Protein AF-A0A8G2F8E8-F1 (afdb_monomer_lite)

Sequence (109 aa):
MHFKEQSFAAAMEICSESELAEVVHAWIPGDAGYVVHAWAEVEDAVYDLTESERPIAKADYYERMGVRPHLTRRYGRVEYFTLMAETGSFGPFDTKFFFANQTSFLPQA

Structure (mmCIF, N/CA/C/O backbone):
data_AF-A0A8G2F8E8-F1
#
_entry.id   AF-A0A8G2F8E8-F1
#
loop_
_atom_site.group_PDB
_atom_site.id
_atom_site.type_symbol
_atom_site.label_atom_id
_atom_site.label_alt_id
_atom_site.label_comp_id
_atom_site.label_asym_id
_atom_site.label_entity_id
_atom_site.label_seq_id
_atom_site.pdbx_PDB_ins_code
_atom_site.Cartn_x
_atom_site.Cartn_y
_atom_site.Cartn_z
_atom_site.occupancy
_atom_site.B_iso_or_equiv
_atom_site.auth_seq_id
_atom_site.auth_comp_id
_atom_site.auth_asym_id
_atom_site.auth_atom_id
_atom_site.pdbx_PDB_model_num
ATOM 1 N N . MET A 1 1 ? 5.804 2.392 -13.452 1.00 86.31 1 MET A N 1
ATOM 2 C CA . MET A 1 1 ? 4.806 3.076 -12.591 1.00 86.31 1 MET A CA 1
ATOM 3 C C . MET A 1 1 ? 5.382 4.386 -12.063 1.00 86.31 1 MET A C 1
ATOM 5 O O . MET A 1 1 ? 6.592 4.474 -11.865 1.00 86.31 1 MET A O 1
ATOM 9 N N . HIS A 1 2 ? 4.529 5.387 -11.826 1.00 91.88 2 HIS A N 1
ATOM 10 C CA . HIS A 1 2 ? 4.888 6.656 -11.181 1.00 91.88 2 HIS A CA 1
ATOM 11 C C . HIS A 1 2 ? 4.217 6.770 -9.811 1.00 91.88 2 HIS A C 1
ATOM 13 O O . HIS A 1 2 ? 3.201 6.121 -9.573 1.00 91.88 2 HIS A O 1
ATOM 19 N N . PHE A 1 3 ? 4.770 7.607 -8.932 1.00 94.88 3 PHE A N 1
ATOM 20 C CA . PHE A 1 3 ? 4.162 7.894 -7.635 1.00 94.88 3 PHE A CA 1
ATOM 21 C C . PHE A 1 3 ? 2.765 8.511 -7.809 1.00 94.88 3 PHE A C 1
ATOM 23 O O . PHE A 1 3 ? 2.596 9.480 -8.553 1.00 94.88 3 PHE A O 1
ATOM 30 N N . LYS A 1 4 ? 1.780 7.940 -7.110 1.00 95.81 4 LYS A N 1
ATOM 31 C CA . LYS A 1 4 ? 0.379 8.371 -7.096 1.00 95.81 4 LYS A CA 1
ATOM 32 C C . LYS A 1 4 ? -0.051 8.605 -5.651 1.00 95.81 4 LYS A C 1
ATOM 34 O O . LYS A 1 4 ? -0.477 7.671 -4.976 1.00 95.81 4 LYS A O 1
ATOM 39 N N . GLU A 1 5 ? 0.049 9.840 -5.170 1.00 95.69 5 GLU A N 1
ATOM 40 C CA . GLU A 1 5 ? -0.368 10.199 -3.804 1.00 95.69 5 GLU A CA 1
ATOM 41 C C . GLU A 1 5 ? -1.841 9.844 -3.534 1.00 95.69 5 GLU A C 1
ATOM 43 O O . GLU A 1 5 ? -2.193 9.376 -2.456 1.00 95.69 5 GLU A O 1
ATOM 48 N N . GLN A 1 6 ? -2.700 9.962 -4.548 1.00 97.12 6 GLN A N 1
ATOM 49 C CA . GLN A 1 6 ? -4.118 9.623 -4.448 1.00 97.12 6 GLN A CA 1
ATOM 50 C C . GLN A 1 6 ? -4.391 8.138 -4.149 1.00 97.12 6 GLN A C 1
ATOM 52 O O . GLN A 1 6 ? -5.499 7.803 -3.742 1.00 97.12 6 GLN A O 1
ATOM 57 N N . SER A 1 7 ? -3.406 7.249 -4.327 1.00 98.12 7 SER A N 1
ATOM 58 C CA . SER A 1 7 ? -3.557 5.817 -4.032 1.00 98.12 7 SER A CA 1
ATOM 59 C C . SER A 1 7 ? -3.868 5.539 -2.562 1.00 98.12 7 SER A C 1
ATOM 61 O O . SER A 1 7 ? -4.663 4.654 -2.260 1.00 98.12 7 SER A O 1
ATOM 63 N N . PHE A 1 8 ? -3.322 6.341 -1.644 1.00 98.00 8 PHE A N 1
ATOM 64 C CA . PHE A 1 8 ? -3.579 6.200 -0.210 1.00 98.00 8 PHE A CA 1
ATOM 65 C C . PHE A 1 8 ? -5.029 6.543 0.142 1.00 98.00 8 PHE A C 1
ATOM 67 O O . PHE A 1 8 ? -5.686 5.795 0.864 1.00 98.00 8 PHE A O 1
ATOM 74 N N . ALA A 1 9 ? -5.553 7.635 -0.419 1.00 97.31 9 ALA A N 1
ATOM 75 C CA . ALA A 1 9 ? -6.954 8.009 -0.242 1.00 97.31 9 ALA A CA 1
ATOM 76 C C . ALA A 1 9 ? -7.898 6.975 -0.884 1.00 97.31 9 ALA A C 1
ATOM 78 O O . ALA A 1 9 ? -8.865 6.557 -0.255 1.00 97.31 9 ALA A O 1
ATOM 79 N N . ALA A 1 10 ? -7.573 6.491 -2.086 1.00 97.56 10 ALA A N 1
ATOM 80 C CA . ALA A 1 10 ? -8.335 5.444 -2.766 1.00 97.56 10 ALA A CA 1
ATOM 81 C C . ALA A 1 10 ? -8.381 4.121 -1.975 1.00 97.56 10 ALA A C 1
ATOM 83 O O . ALA A 1 10 ? -9.421 3.469 -1.910 1.00 97.56 10 ALA A O 1
ATOM 84 N N . ALA A 1 11 ? -7.273 3.719 -1.345 1.00 97.81 11 ALA A N 1
ATOM 85 C CA . ALA A 1 11 ? -7.243 2.528 -0.500 1.00 97.81 11 ALA A CA 1
ATOM 86 C C . ALA A 1 11 ? -8.123 2.688 0.755 1.00 97.81 11 ALA A C 1
ATOM 88 O O . ALA A 1 11 ? -8.791 1.737 1.169 1.00 97.81 11 ALA A O 1
ATOM 89 N N . MET A 1 12 ? -8.167 3.895 1.331 1.00 97.19 12 MET A N 1
ATOM 90 C CA . MET A 1 12 ? -9.043 4.216 2.460 1.00 97.19 12 MET A CA 1
ATOM 91 C C . MET A 1 12 ? -10.525 4.067 2.099 1.00 97.19 12 MET A C 1
ATOM 93 O O . MET A 1 12 ? -11.270 3.520 2.911 1.00 97.19 12 MET A O 1
ATOM 97 N N . GLU A 1 13 ? -10.944 4.468 0.891 1.00 96.06 13 GLU A N 1
ATOM 98 C CA . GLU A 1 13 ? -12.342 4.322 0.448 1.00 96.06 13 GLU A CA 1
ATOM 99 C C . GLU A 1 13 ? -12.812 2.867 0.587 1.00 96.06 13 GLU A C 1
ATOM 101 O O . GLU A 1 13 ? -13.789 2.589 1.282 1.00 96.06 13 GLU A O 1
ATOM 106 N N . ILE A 1 14 ? -12.044 1.919 0.045 1.00 95.56 14 ILE A N 1
ATOM 107 C CA . ILE A 1 14 ? -12.361 0.485 0.127 1.00 95.56 14 ILE A CA 1
ATOM 108 C C . ILE A 1 14 ? -12.291 -0.032 1.569 1.00 95.56 14 ILE A C 1
ATOM 110 O O . ILE A 1 14 ? -13.143 -0.809 2.000 1.00 95.56 14 ILE A O 1
ATOM 114 N N . CYS A 1 15 ? -11.293 0.414 2.334 1.00 96.19 15 CYS A N 1
ATOM 115 C CA . CYS A 1 15 ? -11.131 0.049 3.741 1.00 96.19 15 CYS A CA 1
ATOM 116 C C . CYS A 1 15 ? -12.313 0.505 4.614 1.00 96.19 15 CYS A C 1
ATOM 118 O O . CYS A 1 15 ? -12.666 -0.139 5.606 1.00 96.19 15 CYS A O 1
ATOM 120 N N . SER A 1 16 ? -12.962 1.613 4.252 1.00 95.44 16 SER A N 1
ATOM 121 C CA . SER A 1 16 ? -14.110 2.130 4.997 1.00 95.44 16 SER A CA 1
ATOM 122 C C . SER A 1 16 ? -15.368 1.262 4.827 1.00 95.44 16 SER A C 1
ATOM 124 O O . SER A 1 16 ? -16.121 1.108 5.795 1.00 95.44 16 SER A O 1
ATOM 126 N N . GLU A 1 17 ? -15.513 0.625 3.659 1.00 94.06 17 GLU A N 1
ATOM 127 C CA . GLU A 1 17 ? -16.675 -0.162 3.215 1.00 94.06 17 GLU A CA 1
ATOM 128 C C . GLU A 1 17 ? -16.660 -1.637 3.663 1.00 94.06 17 GLU A C 1
ATOM 130 O O . GLU A 1 17 ? -17.693 -2.305 3.624 1.00 94.06 17 GLU A O 1
ATOM 135 N N . SER A 1 18 ? -15.516 -2.182 4.097 1.00 93.19 18 SER A N 1
ATOM 136 C CA . SER A 1 18 ? -15.404 -3.600 4.477 1.00 93.19 18 SER A CA 1
ATOM 137 C C . SER A 1 18 ? -14.555 -3.819 5.723 1.00 93.19 18 SER A C 1
ATOM 139 O O . SER A 1 18 ? -13.395 -3.425 5.785 1.00 93.19 18 SER A O 1
ATOM 141 N N . GLU A 1 19 ? -15.103 -4.539 6.704 1.00 93.50 19 GLU A N 1
ATOM 142 C CA . GLU A 1 19 ? -14.375 -4.934 7.920 1.00 93.50 19 GLU A CA 1
ATOM 143 C C . GLU A 1 19 ? -13.260 -5.950 7.663 1.00 93.50 19 GLU A C 1
ATOM 145 O O . GLU A 1 19 ? -12.334 -6.056 8.464 1.00 93.50 19 GLU A O 1
ATOM 150 N N . LEU A 1 20 ? -13.338 -6.670 6.542 1.00 95.19 20 LEU A N 1
ATOM 151 C CA . LEU A 1 20 ? -12.346 -7.658 6.121 1.00 95.19 20 LEU A CA 1
ATOM 152 C C . LEU A 1 20 ? -11.221 -7.043 5.281 1.00 95.19 20 LEU A C 1
ATOM 154 O O . LEU A 1 20 ? -10.334 -7.769 4.836 1.00 95.19 20 LEU A O 1
ATOM 158 N N . ALA A 1 21 ? -11.270 -5.733 5.028 1.00 96.81 21 ALA A N 1
ATOM 159 C CA . ALA A 1 21 ? -10.263 -5.065 4.227 1.00 96.81 21 ALA A CA 1
ATOM 160 C C . ALA A 1 21 ? -8.922 -4.949 4.964 1.00 96.81 21 ALA A C 1
ATOM 162 O O . ALA A 1 21 ? -8.848 -4.545 6.129 1.00 96.81 21 ALA A O 1
ATOM 163 N N . GLU A 1 22 ? -7.852 -5.229 4.227 1.00 98.12 22 GLU A N 1
ATOM 164 C CA . GLU A 1 22 ? -6.492 -4.836 4.572 1.00 98.12 22 GLU A CA 1
ATOM 165 C C . GLU A 1 22 ? -6.034 -3.733 3.620 1.00 98.12 22 GLU A C 1
ATOM 167 O O . GLU A 1 22 ? -6.102 -3.896 2.402 1.00 98.12 22 GLU A O 1
ATOM 172 N N . VAL A 1 23 ? -5.511 -2.632 4.154 1.00 98.50 23 VAL A N 1
ATOM 173 C CA . VAL A 1 23 ? -4.779 -1.658 3.339 1.00 98.50 23 VAL A CA 1
ATOM 174 C C . VAL A 1 23 ? -3.328 -2.092 3.256 1.00 98.50 23 VAL A C 1
ATOM 176 O O . VAL A 1 23 ? -2.689 -2.378 4.270 1.00 98.50 23 VAL A O 1
ATOM 179 N N . VAL A 1 24 ? -2.792 -2.127 2.044 1.00 98.62 24 VAL A N 1
ATOM 180 C CA . VAL A 1 24 ? -1.404 -2.481 1.779 1.00 98.62 24 VAL A CA 1
ATOM 181 C C . VAL A 1 24 ? -0.670 -1.247 1.2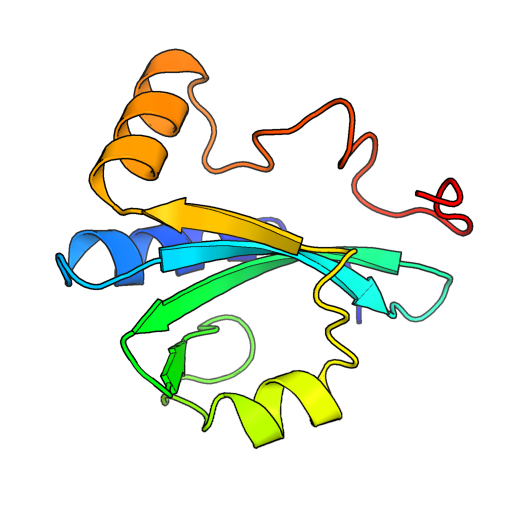90 1.00 98.62 24 VAL A C 1
ATOM 183 O O . VAL A 1 24 ? -1.077 -0.626 0.316 1.00 98.62 24 VAL A O 1
ATOM 186 N N . HIS A 1 25 ? 0.436 -0.912 1.948 1.00 98.62 25 HIS A N 1
ATOM 187 C CA . HIS A 1 25 ? 1.436 0.020 1.436 1.00 98.62 25 HIS A CA 1
ATOM 188 C C . HIS A 1 25 ? 2.624 -0.789 0.924 1.00 98.62 25 HIS A C 1
ATOM 190 O O . HIS A 1 25 ? 3.062 -1.733 1.587 1.00 98.62 25 HIS A O 1
ATOM 196 N N . ALA A 1 26 ? 3.185 -0.432 -0.227 1.00 98.06 26 ALA A N 1
ATOM 197 C CA . ALA A 1 26 ? 4.330 -1.153 -0.764 1.00 98.06 26 ALA A CA 1
ATOM 198 C C . ALA A 1 26 ? 5.270 -0.284 -1.585 1.00 98.06 26 ALA A C 1
ATOM 200 O O . ALA A 1 26 ? 4.878 0.725 -2.165 1.00 98.06 26 ALA A O 1
ATOM 201 N N . TRP A 1 27 ? 6.511 -0.755 -1.685 1.00 97.94 27 TRP A N 1
ATOM 202 C CA . TRP A 1 27 ? 7.419 -0.350 -2.747 1.00 97.94 27 TRP A CA 1
ATOM 203 C C . TRP A 1 27 ? 7.125 -1.165 -4.009 1.00 97.94 27 TRP A C 1
ATOM 205 O O . TRP A 1 27 ? 7.324 -2.381 -4.029 1.00 97.94 27 TRP A O 1
ATOM 215 N N . ILE A 1 28 ? 6.680 -0.489 -5.065 1.00 97.12 28 ILE A N 1
ATOM 216 C CA . ILE A 1 28 ? 6.341 -1.075 -6.366 1.00 97.12 28 ILE A CA 1
ATOM 217 C C . ILE A 1 28 ? 7.398 -0.682 -7.404 1.00 97.12 28 ILE A C 1
ATOM 219 O O . ILE A 1 28 ? 7.820 0.477 -7.414 1.00 97.12 28 ILE A O 1
ATOM 223 N N . PRO A 1 29 ? 7.840 -1.600 -8.286 1.00 96.62 29 PRO A N 1
ATOM 224 C CA . PRO A 1 29 ? 8.702 -1.258 -9.412 1.00 96.62 29 PRO A CA 1
ATOM 225 C C . PRO A 1 29 ? 8.159 -0.078 -10.237 1.00 96.62 29 PRO A C 1
ATOM 227 O O . PRO A 1 29 ? 7.074 -0.118 -10.821 1.00 96.62 29 PRO A O 1
ATOM 230 N N . GLY A 1 30 ? 8.939 0.998 -10.273 1.00 91.81 30 GLY A N 1
ATOM 231 C CA . GLY A 1 30 ? 8.693 2.191 -11.074 1.00 91.81 30 GLY A CA 1
ATOM 232 C C . GLY A 1 30 ? 9.594 2.245 -12.306 1.00 91.81 30 GLY A C 1
ATOM 233 O O . GLY A 1 30 ? 10.431 1.372 -12.525 1.00 91.81 30 GLY A O 1
ATOM 234 N N . ASP A 1 31 ? 9.453 3.305 -13.100 1.00 86.12 31 ASP A N 1
ATOM 235 C CA . ASP A 1 31 ? 10.252 3.478 -14.326 1.00 86.1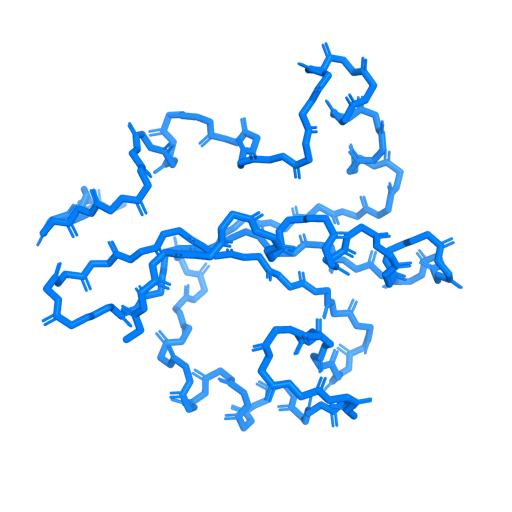2 31 ASP A CA 1
ATOM 236 C C . ASP A 1 31 ? 11.742 3.707 -14.014 1.00 86.12 31 ASP A C 1
ATOM 238 O O . ASP A 1 31 ? 12.623 3.295 -14.765 1.00 86.12 31 ASP A O 1
ATOM 242 N N . ALA A 1 32 ? 12.026 4.331 -12.866 1.00 86.31 32 ALA A N 1
ATOM 243 C CA . ALA A 1 32 ? 13.365 4.517 -12.321 1.00 86.31 32 ALA A CA 1
ATOM 244 C C . ALA A 1 32 ? 13.380 4.114 -10.837 1.00 86.31 32 ALA A C 1
ATOM 246 O O . ALA A 1 32 ? 13.260 4.962 -9.948 1.00 86.31 32 ALA A O 1
ATOM 247 N N . GLY A 1 33 ? 13.501 2.807 -10.581 1.00 94.25 33 GLY A N 1
ATOM 248 C CA . GLY A 1 33 ? 13.602 2.235 -9.236 1.00 94.25 33 GLY A CA 1
ATOM 249 C C . GLY A 1 33 ? 12.263 1.759 -8.680 1.00 94.25 33 GLY A C 1
ATOM 250 O O . GLY A 1 33 ? 11.595 0.935 -9.299 1.00 94.25 33 GLY A O 1
ATOM 251 N N . TYR A 1 34 ? 11.889 2.255 -7.504 1.00 97.06 34 TYR A N 1
ATOM 252 C CA . TYR A 1 34 ? 10.665 1.896 -6.794 1.00 97.06 34 TYR A CA 1
ATOM 253 C C . TYR A 1 34 ? 9.892 3.146 -6.400 1.00 97.06 34 TYR A C 1
ATOM 255 O O . TYR A 1 34 ? 10.490 4.150 -6.016 1.00 97.06 34 TYR A O 1
ATOM 263 N N . VAL A 1 35 ? 8.569 3.062 -6.464 1.00 97.44 35 VAL A N 1
ATOM 264 C CA . VAL A 1 35 ? 7.635 4.090 -6.000 1.00 97.44 35 VAL A CA 1
ATOM 265 C C . VAL A 1 35 ? 6.793 3.527 -4.868 1.00 97.44 35 VAL A C 1
ATOM 267 O O . VAL A 1 35 ? 6.468 2.338 -4.875 1.00 97.44 35 VAL A O 1
ATOM 270 N N . VAL A 1 36 ? 6.467 4.355 -3.880 1.00 97.38 36 VAL A N 1
ATOM 271 C CA . VAL A 1 36 ? 5.515 3.948 -2.848 1.00 97.38 36 VAL A CA 1
ATOM 272 C C . VAL A 1 36 ? 4.100 4.007 -3.420 1.00 97.38 36 VAL A C 1
ATOM 274 O O . VAL A 1 36 ? 3.762 4.931 -4.163 1.00 97.38 36 VAL A O 1
ATOM 277 N N . HIS A 1 37 ? 3.290 3.008 -3.099 1.00 98.31 37 HIS A N 1
ATOM 278 C CA . HIS A 1 37 ? 1.919 2.889 -3.582 1.00 98.31 37 HIS A CA 1
ATOM 279 C C . HIS A 1 37 ? 1.039 2.190 -2.549 1.00 98.31 37 HIS A C 1
ATOM 281 O O . HIS A 1 37 ? 1.552 1.434 -1.715 1.00 98.31 37 HIS A O 1
ATOM 287 N N . ALA A 1 38 ? -0.268 2.428 -2.620 1.00 98.62 38 ALA A N 1
ATOM 288 C CA . ALA A 1 38 ? -1.247 1.820 -1.733 1.00 98.62 38 ALA A CA 1
ATOM 289 C C . ALA A 1 38 ? -2.443 1.227 -2.486 1.00 98.62 38 ALA A C 1
ATOM 291 O O . ALA A 1 38 ? -2.856 1.736 -3.524 1.00 98.62 38 ALA A O 1
ATOM 292 N N . TRP A 1 39 ? -3.004 0.151 -1.943 1.00 98.69 39 TRP A N 1
ATOM 293 C CA . TRP A 1 39 ? -4.252 -0.460 -2.404 1.00 98.69 39 TRP A CA 1
ATOM 294 C C . TRP A 1 39 ? -4.950 -1.159 -1.236 1.00 98.69 39 TRP A C 1
ATOM 296 O O . TRP A 1 39 ? -4.366 -1.310 -0.161 1.00 98.69 39 TRP A O 1
ATOM 306 N N . ALA A 1 40 ? -6.188 -1.600 -1.443 1.00 98.44 40 ALA A N 1
ATOM 307 C CA . ALA A 1 40 ? -6.902 -2.425 -0.476 1.00 98.44 40 ALA A CA 1
ATOM 308 C C . ALA A 1 40 ? -7.060 -3.861 -0.982 1.00 98.44 40 ALA A C 1
ATOM 310 O O . ALA A 1 40 ? -7.173 -4.110 -2.183 1.00 98.44 40 ALA A O 1
ATOM 311 N N . GLU A 1 41 ? -7.090 -4.815 -0.062 1.00 98.19 41 GLU A N 1
ATOM 312 C CA . GLU A 1 41 ? -7.362 -6.221 -0.338 1.00 98.19 41 GLU A CA 1
ATOM 313 C C . GLU A 1 41 ? -8.530 -6.705 0.505 1.00 98.19 41 GLU A C 1
ATOM 315 O O . GLU A 1 41 ? -8.605 -6.405 1.694 1.00 98.19 41 GLU A O 1
ATOM 320 N N . VAL A 1 42 ? -9.421 -7.476 -0.109 1.00 96.75 42 VAL A N 1
ATOM 321 C CA . VAL A 1 42 ? -10.485 -8.208 0.582 1.00 96.75 42 VAL A CA 1
ATOM 322 C C . VAL A 1 42 ? -10.434 -9.633 0.054 1.00 96.75 42 VAL A C 1
ATOM 324 O O . VAL A 1 42 ? -10.614 -9.850 -1.145 1.00 96.75 42 VAL A O 1
ATOM 327 N N . GLU A 1 43 ? -10.159 -10.593 0.938 1.00 92.81 43 GLU A N 1
ATOM 328 C CA . GLU A 1 43 ? -9.938 -11.997 0.565 1.00 92.81 43 GLU A CA 1
ATOM 329 C C . GLU A 1 43 ? -8.852 -12.128 -0.533 1.00 92.81 43 GLU A C 1
ATOM 331 O O . GLU A 1 43 ? -7.730 -11.648 -0.353 1.00 92.81 43 GLU A O 1
ATOM 336 N N . ASP A 1 44 ? -9.171 -12.751 -1.672 1.00 95.06 44 ASP A N 1
ATOM 337 C CA . ASP A 1 44 ? -8.262 -12.945 -2.813 1.00 95.06 44 ASP A CA 1
ATOM 338 C C . ASP A 1 44 ? -8.412 -11.872 -3.911 1.00 95.06 44 ASP A C 1
ATOM 340 O O . ASP A 1 44 ? -7.943 -12.051 -5.041 1.00 95.06 44 ASP A O 1
ATOM 344 N N . ALA A 1 45 ? -9.041 -10.736 -3.595 1.00 97.44 45 ALA A N 1
ATOM 345 C CA . ALA A 1 45 ? -9.237 -9.621 -4.516 1.00 97.44 45 ALA A CA 1
ATOM 346 C C . ALA A 1 45 ? -8.455 -8.369 -4.090 1.00 97.44 45 ALA A C 1
ATOM 348 O O . ALA A 1 45 ? -8.487 -7.951 -2.933 1.00 97.44 45 ALA A O 1
ATOM 349 N N . VAL A 1 46 ? -7.796 -7.737 -5.062 1.00 98.44 46 VAL A N 1
ATOM 350 C CA . VAL A 1 46 ? -7.145 -6.429 -4.939 1.00 98.44 46 VAL A CA 1
ATOM 351 C C . VAL A 1 46 ? -8.049 -5.348 -5.526 1.00 98.44 46 VAL A C 1
ATOM 353 O O . VAL A 1 46 ? -8.516 -5.461 -6.661 1.00 98.44 46 VAL A O 1
ATOM 356 N N . TYR A 1 47 ? -8.231 -4.272 -4.766 1.00 98.19 47 TYR A N 1
ATOM 357 C CA . TYR A 1 47 ? -8.913 -3.048 -5.160 1.00 98.19 47 TYR A CA 1
ATOM 358 C C . TYR A 1 47 ? -7.897 -1.904 -5.202 1.00 98.19 47 TYR A C 1
ATOM 360 O O . TYR A 1 47 ? -7.534 -1.326 -4.177 1.00 98.19 47 TYR A O 1
ATOM 368 N N . ASP A 1 48 ? -7.441 -1.580 -6.409 1.00 98.00 48 ASP A N 1
ATOM 369 C CA . ASP A 1 48 ? -6.634 -0.394 -6.688 1.00 98.00 48 ASP A CA 1
ATOM 370 C C . ASP A 1 48 ? -7.409 0.514 -7.643 1.00 98.00 48 ASP A C 1
A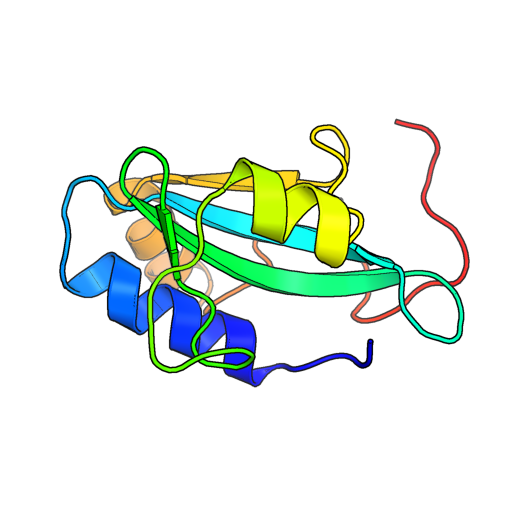TOM 372 O O . ASP A 1 48 ? -7.340 0.367 -8.867 1.00 98.00 48 ASP A O 1
ATOM 376 N N . LEU A 1 49 ? -8.149 1.465 -7.069 1.00 96.50 49 LEU A N 1
ATOM 377 C CA . LEU A 1 49 ? -8.995 2.393 -7.825 1.00 96.50 49 LEU A CA 1
ATOM 378 C C . LEU A 1 49 ? -8.190 3.372 -8.693 1.00 96.50 49 LEU A C 1
ATOM 380 O O . LEU A 1 49 ? -8.763 4.086 -9.511 1.00 96.50 49 LEU A O 1
ATOM 384 N N . THR A 1 50 ? -6.862 3.406 -8.553 1.00 96.12 50 THR A N 1
ATOM 385 C CA . THR A 1 50 ? -5.988 4.200 -9.425 1.00 96.12 50 THR A CA 1
ATOM 386 C C . THR A 1 50 ? -5.526 3.442 -10.671 1.00 96.12 50 THR A C 1
ATOM 388 O O . THR A 1 50 ? -4.903 4.046 -11.553 1.00 96.12 50 THR A O 1
ATOM 391 N N . GLU A 1 51 ? -5.821 2.140 -10.739 1.00 94.62 51 GLU A N 1
ATOM 392 C CA . GLU A 1 51 ? -5.494 1.233 -11.845 1.00 94.62 51 GLU A CA 1
ATOM 393 C C . GLU A 1 51 ? -6.746 0.606 -12.482 1.00 94.62 51 GLU A C 1
ATOM 395 O O . GLU A 1 51 ? -6.738 0.296 -13.673 1.00 94.62 51 GLU A O 1
ATOM 400 N N . SER A 1 52 ? -7.820 0.382 -11.716 1.00 94.81 52 SER A N 1
ATOM 401 C CA . SER A 1 52 ? -9.036 -0.289 -12.190 1.00 94.81 52 SER A CA 1
ATOM 402 C C . SER A 1 52 ? -10.261 0.056 -11.342 1.00 94.81 52 SER A C 1
ATOM 404 O O . SER A 1 52 ? -10.206 0.038 -10.118 1.00 94.81 52 SER A O 1
ATOM 406 N N . GLU A 1 53 ? -11.411 0.255 -11.992 1.00 92.19 53 GLU A N 1
ATOM 407 C CA . GLU A 1 53 ? -12.718 0.395 -11.321 1.00 92.19 53 GLU A CA 1
ATOM 408 C C . GLU A 1 53 ? -13.294 -0.948 -10.828 1.00 92.19 53 GLU A C 1
ATOM 410 O O . GLU A 1 53 ? -14.334 -0.990 -10.175 1.00 92.19 53 GLU A O 1
ATOM 415 N N . ARG A 1 54 ? -12.659 -2.072 -11.182 1.00 94.50 54 ARG A N 1
ATOM 416 C CA . ARG A 1 54 ? -13.087 -3.430 -10.810 1.00 94.50 54 ARG A CA 1
ATOM 417 C C . ARG A 1 54 ? -12.007 -4.148 -10.002 1.00 94.50 54 ARG A C 1
ATOM 419 O O . ARG A 1 54 ? -10.826 -3.930 -10.292 1.00 94.50 54 ARG A O 1
ATOM 426 N N . PRO A 1 55 ? -12.389 -5.047 -9.074 1.00 96.75 55 PRO A N 1
ATOM 427 C CA . PRO A 1 55 ? -11.429 -5.883 -8.368 1.00 96.75 55 PRO A CA 1
ATOM 428 C C . PRO A 1 55 ? -10.629 -6.753 -9.337 1.00 96.75 55 PRO A C 1
ATOM 430 O O . PRO A 1 55 ? -11.147 -7.222 -10.354 1.00 96.75 55 PRO A O 1
ATOM 433 N N . ILE A 1 56 ? -9.368 -6.985 -8.990 1.00 98.31 56 ILE A N 1
ATOM 434 C CA . ILE A 1 56 ? -8.430 -7.823 -9.737 1.00 98.31 56 ILE A CA 1
ATOM 435 C C . ILE A 1 56 ? -8.055 -9.003 -8.846 1.00 98.31 56 ILE A C 1
ATOM 437 O O . ILE A 1 56 ? -7.849 -8.825 -7.647 1.00 98.31 56 ILE A O 1
ATOM 441 N N . ALA A 1 57 ? -7.949 -10.207 -9.411 1.00 98.25 57 ALA A N 1
ATOM 442 C CA . ALA A 1 57 ? -7.449 -11.350 -8.657 1.00 98.25 57 ALA A CA 1
ATOM 443 C C . ALA A 1 57 ? -6.051 -11.038 -8.103 1.00 98.25 57 ALA A C 1
ATOM 445 O O . ALA A 1 57 ? -5.182 -10.527 -8.814 1.00 98.25 57 ALA A O 1
ATOM 446 N N . LYS A 1 58 ? -5.827 -11.338 -6.823 1.00 97.75 58 LYS A N 1
ATOM 447 C CA . LYS A 1 58 ? -4.600 -10.965 -6.115 1.00 97.75 58 LYS A CA 1
ATOM 448 C C . LYS A 1 58 ? -3.342 -11.491 -6.798 1.00 97.75 58 LYS A C 1
ATOM 450 O O . LYS A 1 58 ? -2.385 -10.738 -6.947 1.00 97.75 58 LYS A O 1
ATOM 455 N N . ALA A 1 59 ? -3.356 -12.745 -7.250 1.00 97.62 59 ALA A N 1
ATOM 456 C CA . ALA A 1 59 ? -2.233 -13.342 -7.970 1.00 97.62 59 ALA A CA 1
ATOM 457 C C . ALA A 1 59 ? -1.875 -12.539 -9.234 1.00 97.62 59 ALA A C 1
ATOM 459 O O . ALA A 1 59 ? -0.725 -12.130 -9.391 1.00 97.62 59 ALA A O 1
ATOM 460 N N . ASP A 1 60 ? -2.875 -12.229 -10.062 1.00 98.25 60 ASP A N 1
ATOM 461 C CA . ASP A 1 60 ? -2.701 -11.483 -11.311 1.00 98.25 60 ASP A CA 1
ATOM 462 C C . ASP A 1 60 ? -2.197 -10.059 -11.051 1.00 98.25 60 ASP A C 1
ATOM 464 O O . ASP A 1 60 ? -1.295 -9.571 -11.733 1.00 98.25 60 ASP A O 1
ATOM 468 N N . TYR A 1 61 ? -2.753 -9.378 -10.042 1.00 98.38 61 TYR A N 1
ATOM 469 C CA . TYR A 1 61 ? -2.301 -8.040 -9.664 1.00 98.38 61 TYR A CA 1
ATOM 470 C C . TYR A 1 61 ? -0.850 -8.061 -9.177 1.00 98.38 61 TYR A C 1
ATOM 472 O O . TYR A 1 61 ? -0.050 -7.221 -9.584 1.00 98.38 61 TYR A O 1
ATOM 480 N N . TYR A 1 62 ? -0.492 -9.030 -8.331 1.00 98.06 62 TYR A N 1
ATOM 481 C CA . TYR A 1 62 ? 0.850 -9.137 -7.761 1.00 98.06 62 TYR A CA 1
ATOM 482 C C . TYR A 1 62 ? 1.894 -9.411 -8.839 1.00 98.06 62 TYR A C 1
ATOM 484 O O . TYR A 1 62 ? 2.953 -8.782 -8.828 1.00 98.06 62 TYR A O 1
ATOM 492 N N . GLU A 1 63 ? 1.587 -10.302 -9.783 1.00 97.88 63 GLU A N 1
ATOM 493 C CA . GLU A 1 63 ? 2.439 -10.567 -10.939 1.00 97.88 63 GLU A CA 1
ATOM 494 C C . GLU A 1 63 ? 2.585 -9.314 -11.809 1.00 97.88 63 GLU A C 1
ATOM 496 O O . GLU A 1 63 ? 3.703 -8.862 -12.064 1.00 97.88 63 GLU A O 1
ATOM 501 N N . ARG A 1 64 ? 1.462 -8.697 -12.199 1.00 97.12 64 ARG A N 1
ATOM 502 C CA . ARG A 1 64 ? 1.443 -7.527 -13.087 1.00 97.12 64 ARG A CA 1
ATOM 503 C C . ARG A 1 64 ? 2.179 -6.324 -12.501 1.00 97.12 64 ARG A C 1
ATOM 505 O O . ARG A 1 64 ? 2.889 -5.631 -13.223 1.00 97.12 64 ARG A O 1
ATOM 512 N N . MET A 1 65 ? 1.993 -6.067 -11.209 1.00 97.19 65 MET A N 1
ATOM 513 C CA . MET A 1 65 ? 2.584 -4.921 -10.515 1.00 97.19 65 MET A CA 1
ATOM 514 C C . MET A 1 65 ? 3.973 -5.233 -9.948 1.00 97.19 65 MET A C 1
ATOM 516 O O . MET A 1 65 ? 4.628 -4.344 -9.415 1.00 97.19 65 MET A O 1
ATOM 520 N N . GLY A 1 66 ? 4.447 -6.480 -10.037 1.00 96.75 66 GLY A N 1
ATOM 521 C CA . GLY A 1 66 ? 5.730 -6.885 -9.466 1.00 96.75 66 GLY A CA 1
ATOM 522 C C . GLY A 1 66 ? 5.784 -6.736 -7.943 1.00 96.75 66 GLY A C 1
ATOM 523 O O . GLY A 1 66 ? 6.836 -6.384 -7.397 1.00 96.75 66 GLY A O 1
ATOM 524 N N . VAL A 1 67 ? 4.660 -6.978 -7.258 1.00 97.19 67 VAL A N 1
ATOM 525 C CA . VAL A 1 67 ? 4.562 -6.899 -5.794 1.00 97.19 67 VAL A CA 1
ATOM 526 C C . VAL A 1 67 ? 5.468 -7.955 -5.174 1.00 97.19 67 VAL A C 1
ATOM 528 O O . VAL A 1 67 ? 5.431 -9.132 -5.532 1.00 97.19 67 VAL A O 1
ATOM 531 N N . ARG A 1 68 ? 6.270 -7.547 -4.190 1.00 95.69 68 ARG A N 1
ATOM 532 C CA . ARG A 1 68 ? 7.127 -8.461 -3.429 1.00 95.69 68 ARG A CA 1
ATOM 533 C C . ARG A 1 68 ? 6.695 -8.446 -1.968 1.00 95.69 68 ARG A C 1
ATOM 535 O O . ARG A 1 68 ? 6.758 -7.377 -1.372 1.00 95.69 68 ARG A O 1
ATOM 542 N N . PRO A 1 69 ? 6.325 -9.585 -1.351 1.00 94.75 69 PRO A N 1
ATOM 543 C CA . PRO A 1 69 ? 5.782 -9.598 0.012 1.00 94.75 69 PRO A CA 1
ATOM 544 C C . PRO A 1 69 ? 6.665 -8.903 1.061 1.00 94.75 69 PRO A C 1
ATOM 546 O O . PRO A 1 69 ? 6.162 -8.138 1.879 1.00 94.75 69 PRO A O 1
ATOM 549 N N . HIS A 1 70 ? 7.989 -9.082 0.992 1.00 95.75 70 HIS A N 1
ATOM 550 C CA . HIS A 1 70 ? 8.945 -8.424 1.897 1.00 95.75 70 HIS A CA 1
ATOM 551 C C . HIS A 1 70 ? 9.037 -6.897 1.705 1.00 95.75 70 HIS A C 1
ATOM 553 O O . HIS A 1 70 ? 9.594 -6.204 2.553 1.00 95.75 70 HIS A O 1
ATOM 559 N N . LEU A 1 71 ? 8.482 -6.369 0.607 1.00 97.00 71 LEU A N 1
ATOM 560 C CA . LEU A 1 71 ? 8.396 -4.943 0.295 1.00 97.00 71 LEU A CA 1
ATOM 561 C C . LEU A 1 71 ? 7.047 -4.306 0.658 1.00 97.00 71 LEU A C 1
ATOM 563 O O . LEU A 1 71 ? 6.777 -3.175 0.254 1.00 97.00 71 LEU A O 1
ATOM 567 N N . THR A 1 72 ? 6.209 -5.023 1.411 1.00 97.94 72 THR A N 1
ATOM 568 C CA . THR A 1 72 ? 4.867 -4.574 1.798 1.00 97.94 72 THR A CA 1
ATOM 569 C C . THR A 1 72 ? 4.748 -4.323 3.301 1.00 97.94 72 THR A C 1
ATOM 571 O O . THR A 1 72 ? 5.468 -4.901 4.122 1.00 97.94 72 THR A O 1
ATOM 574 N N . ARG A 1 73 ? 3.805 -3.456 3.662 1.00 98.31 73 ARG A N 1
ATOM 575 C CA . ARG A 1 73 ? 3.219 -3.324 4.996 1.00 98.31 73 ARG A CA 1
ATOM 576 C C . ARG A 1 73 ? 1.711 -3.406 4.849 1.00 98.31 73 ARG A C 1
ATOM 578 O O . ARG A 1 73 ? 1.168 -2.874 3.886 1.00 98.31 73 ARG A O 1
ATOM 585 N N . ARG A 1 74 ? 1.064 -4.105 5.773 1.00 98.12 74 ARG A N 1
ATOM 586 C CA . ARG A 1 74 ? -0.365 -4.414 5.723 1.00 98.12 74 ARG A CA 1
ATOM 587 C C . ARG A 1 74 ? -0.985 -3.924 7.015 1.00 98.12 74 ARG A C 1
ATOM 589 O O . ARG A 1 74 ? -0.376 -4.101 8.066 1.00 98.12 74 ARG A O 1
ATOM 596 N N . TYR A 1 75 ? -2.158 -3.328 6.906 1.00 98.25 75 TYR A N 1
ATOM 597 C CA . TYR A 1 75 ? -2.878 -2.750 8.026 1.00 98.25 75 TYR A CA 1
ATOM 598 C C . TYR A 1 75 ? -4.318 -3.228 7.947 1.00 98.25 75 TYR A C 1
ATOM 600 O O . TYR A 1 75 ? -5.001 -2.985 6.949 1.00 98.25 75 TYR A O 1
ATOM 608 N N . GLY A 1 76 ? -4.784 -3.905 8.992 1.00 97.69 76 GLY A N 1
ATOM 609 C CA . GLY A 1 76 ? -6.209 -4.204 9.111 1.00 97.69 76 GLY A CA 1
ATOM 610 C C . GLY A 1 76 ? -7.006 -2.913 9.301 1.00 97.69 76 GLY A C 1
ATOM 611 O O . GLY A 1 76 ? -6.467 -1.910 9.769 1.00 97.69 76 GLY A O 1
ATOM 612 N N . ARG A 1 77 ? -8.306 -2.933 8.994 1.00 96.25 77 ARG A N 1
ATOM 613 C CA . ARG A 1 77 ? -9.176 -1.745 9.068 1.00 96.25 77 ARG A CA 1
ATOM 614 C C . ARG A 1 77 ? -9.023 -0.915 10.346 1.00 96.25 77 ARG A C 1
ATOM 616 O O . ARG A 1 77 ? -8.833 0.296 10.274 1.00 96.25 77 ARG A O 1
ATOM 623 N N . VAL A 1 78 ? -9.109 -1.553 11.516 1.00 97.00 78 VAL A N 1
ATOM 624 C CA . VAL A 1 78 ? -9.030 -0.846 12.809 1.00 97.00 78 VAL A CA 1
ATOM 625 C C . VAL A 1 78 ? -7.668 -0.174 12.979 1.00 97.00 78 VAL A C 1
ATOM 627 O O . VAL A 1 78 ? -7.614 1.011 13.284 1.00 97.00 78 VAL A O 1
ATOM 630 N N . GLU A 1 79 ? -6.581 -0.903 12.721 1.00 97.88 79 GLU A N 1
ATOM 631 C CA . GLU A 1 79 ? -5.215 -0.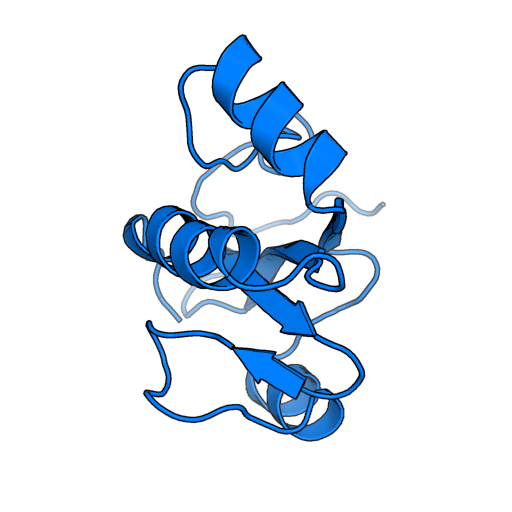373 12.791 1.00 97.88 79 GLU A CA 1
ATOM 632 C C . GLU A 1 79 ? -5.014 0.794 11.819 1.00 97.88 79 GLU A C 1
ATOM 634 O O . GLU A 1 79 ? -4.482 1.833 12.206 1.00 97.88 79 GLU A O 1
ATOM 639 N N . TYR A 1 80 ? -5.489 0.653 10.579 1.00 98.19 80 TYR A N 1
ATOM 640 C CA . TYR A 1 80 ? -5.386 1.686 9.553 1.00 98.19 80 TYR A CA 1
ATOM 641 C C . TYR A 1 80 ? -6.049 2.995 10.002 1.00 98.19 80 TYR A C 1
ATOM 643 O O . TYR A 1 80 ? -5.422 4.054 9.961 1.00 98.19 80 TYR A O 1
ATOM 651 N N . PHE A 1 81 ? -7.294 2.935 10.490 1.00 97.94 81 PHE A N 1
ATOM 652 C CA . PHE A 1 81 ? -8.005 4.127 10.958 1.00 97.94 81 PHE A CA 1
ATOM 653 C C . PHE A 1 81 ? -7.418 4.710 12.248 1.00 97.94 81 PHE A C 1
ATOM 655 O O . PHE A 1 81 ? -7.429 5.931 12.412 1.00 97.94 81 PHE A O 1
ATOM 662 N N . THR A 1 82 ? -6.862 3.881 13.138 1.00 98.25 82 THR A N 1
ATOM 663 C CA . THR A 1 82 ? -6.104 4.363 14.301 1.00 98.25 82 THR A CA 1
ATOM 664 C C . THR A 1 82 ? -4.868 5.149 13.862 1.00 98.25 82 THR A C 1
ATOM 666 O O . THR A 1 82 ? -4.716 6.300 14.264 1.00 98.25 82 THR A O 1
ATOM 669 N N . LEU A 1 83 ? -4.039 4.590 12.974 1.00 98.19 83 LEU A N 1
ATOM 670 C CA . LEU A 1 83 ? -2.846 5.267 12.453 1.00 98.19 83 LEU A CA 1
ATOM 671 C C . LEU A 1 83 ? -3.203 6.553 11.701 1.00 98.19 83 LEU A C 1
ATOM 673 O O . LEU A 1 83 ? -2.525 7.568 11.853 1.00 98.19 83 LEU A O 1
ATOM 677 N N . MET A 1 84 ? -4.288 6.546 10.928 1.00 97.69 84 MET A N 1
ATOM 678 C CA . MET A 1 84 ? -4.777 7.737 10.234 1.00 97.69 84 MET A CA 1
ATOM 679 C C . MET A 1 84 ? -5.181 8.843 11.220 1.00 97.69 84 MET A C 1
ATOM 681 O O . MET A 1 84 ? -4.811 10.001 11.029 1.00 97.69 84 MET A O 1
ATOM 685 N N . ALA A 1 85 ? -5.894 8.498 12.297 1.00 97.75 85 ALA A N 1
ATOM 686 C CA . ALA A 1 85 ? -6.290 9.454 13.330 1.00 97.75 85 ALA A CA 1
ATOM 687 C C . ALA A 1 85 ? -5.088 10.006 14.116 1.00 97.75 85 ALA A C 1
ATOM 689 O O . ALA A 1 85 ? -5.060 11.191 14.442 1.00 97.75 85 ALA A O 1
ATOM 690 N N . GLU A 1 86 ? -4.090 9.167 14.402 1.00 97.94 86 GLU A N 1
ATOM 691 C CA . GLU A 1 86 ? -2.880 9.556 15.137 1.00 97.94 86 GLU A CA 1
ATOM 692 C C . GLU A 1 86 ? -1.920 10.410 14.300 1.00 97.94 86 GLU A C 1
ATOM 694 O O . GLU A 1 86 ? -1.291 11.331 14.822 1.00 97.94 86 GLU A O 1
ATOM 699 N N . THR A 1 87 ? -1.794 10.114 13.004 1.00 96.31 87 THR A N 1
ATOM 700 C CA . THR A 1 87 ? -0.823 10.774 12.115 1.00 96.31 87 THR A CA 1
ATOM 701 C C . THR A 1 87 ? -1.407 11.940 11.322 1.00 96.31 87 THR A C 1
ATOM 703 O O . THR A 1 87 ? -0.650 12.786 10.848 1.00 96.31 87 THR A O 1
ATOM 706 N N . GLY A 1 88 ? -2.731 11.995 11.147 1.00 96.56 88 GLY A N 1
ATOM 707 C CA . GLY A 1 88 ? -3.388 12.961 10.264 1.00 96.56 88 GLY A CA 1
ATOM 708 C C . GLY A 1 88 ? -3.070 12.757 8.775 1.00 96.56 88 GLY A C 1
ATOM 709 O O . GLY A 1 88 ? -3.224 13.692 7.993 1.00 96.56 88 GLY A O 1
ATOM 710 N N . SER A 1 89 ? -2.604 11.566 8.383 1.00 95.38 89 SER A N 1
ATOM 711 C CA . SER A 1 89 ? -2.248 11.191 7.007 1.00 95.38 89 SER A CA 1
ATOM 712 C C . SER A 1 89 ? -2.929 9.878 6.609 1.00 95.38 89 SER A C 1
ATOM 714 O O . SER A 1 89 ? -3.226 9.056 7.468 1.00 95.38 89 SER A O 1
ATOM 716 N N . PHE A 1 90 ? -3.141 9.646 5.311 1.00 96.94 90 PHE A N 1
ATOM 717 C CA . PHE A 1 90 ? -3.596 8.351 4.773 1.00 96.94 90 PHE A CA 1
ATOM 718 C C . PHE A 1 90 ? -2.446 7.343 4.579 1.00 96.94 90 PHE A C 1
ATOM 720 O O . PHE A 1 90 ? -2.679 6.188 4.223 1.00 96.94 90 PHE A O 1
ATOM 727 N N . GLY A 1 91 ? -1.202 7.775 4.798 1.00 95.75 91 GLY A N 1
ATOM 728 C CA . GLY A 1 91 ? 0.002 6.968 4.652 1.00 95.75 91 GLY A CA 1
ATOM 729 C C . GLY A 1 91 ? 1.087 7.651 3.808 1.00 95.75 91 GLY A C 1
ATOM 730 O O . GLY A 1 91 ? 0.916 8.792 3.378 1.00 95.75 91 GLY A O 1
ATOM 731 N N . PRO A 1 92 ? 2.221 6.965 3.587 1.00 97.06 92 PRO A N 1
ATOM 732 C CA . PRO A 1 92 ? 2.578 5.684 4.198 1.00 97.06 92 PRO A CA 1
ATOM 733 C C . PRO A 1 92 ? 2.915 5.828 5.697 1.00 97.06 92 PRO A C 1
ATOM 735 O O . PRO A 1 92 ? 3.557 6.792 6.103 1.00 97.06 92 PRO A O 1
ATOM 738 N N . PHE A 1 93 ? 2.503 4.867 6.535 1.00 97.25 93 PHE A N 1
ATOM 739 C CA . PHE A 1 93 ? 2.664 4.973 7.998 1.00 97.25 93 PHE A CA 1
ATOM 740 C C . PHE A 1 93 ? 4.042 4.557 8.528 1.00 97.25 93 PHE A C 1
ATOM 742 O O . PHE A 1 93 ? 4.578 5.199 9.430 1.00 97.25 93 PHE A O 1
ATOM 749 N N . ASP A 1 94 ? 4.644 3.497 7.977 1.00 96.38 94 ASP A N 1
ATOM 750 C CA . ASP A 1 94 ? 6.002 3.075 8.350 1.00 96.38 94 ASP A CA 1
ATOM 751 C C . ASP A 1 94 ? 7.034 3.977 7.654 1.00 96.38 94 ASP A C 1
ATOM 753 O O . ASP A 1 94 ? 7.628 3.608 6.645 1.00 96.38 94 ASP A O 1
ATOM 757 N N . THR A 1 95 ? 7.225 5.193 8.165 1.00 94.44 95 THR A N 1
ATOM 758 C CA . THR A 1 95 ? 8.087 6.224 7.550 1.00 94.44 95 THR A CA 1
ATOM 759 C C . THR A 1 95 ? 9.571 5.861 7.528 1.00 94.44 95 THR A C 1
ATOM 761 O O . THR A 1 95 ? 10.332 6.418 6.741 1.00 94.44 95 THR A O 1
ATOM 764 N N . LYS A 1 96 ? 10.008 4.909 8.362 1.00 95.00 96 LYS A N 1
ATOM 765 C CA . LYS A 1 96 ? 11.376 4.373 8.295 1.00 95.00 96 LYS A CA 1
ATOM 766 C C . LYS A 1 96 ? 11.536 3.448 7.095 1.00 95.00 96 LYS A C 1
ATOM 768 O O . LYS A 1 96 ? 12.564 3.488 6.426 1.00 95.00 96 LYS A O 1
ATOM 773 N N . PHE A 1 97 ? 10.529 2.621 6.828 1.00 95.69 97 PHE A N 1
ATOM 774 C CA . PHE A 1 97 ? 10.521 1.721 5.682 1.00 95.69 97 PHE A CA 1
ATOM 775 C C . PHE A 1 97 ? 10.209 2.447 4.364 1.00 95.69 97 PHE A C 1
ATOM 777 O O . PHE A 1 97 ? 10.869 2.224 3.348 1.00 95.69 97 PHE A O 1
ATOM 784 N N . PHE A 1 98 ? 9.240 3.360 4.394 1.00 96.25 98 PHE A N 1
ATOM 785 C CA . PHE A 1 98 ? 8.846 4.246 3.301 1.00 96.25 98 PHE A CA 1
ATOM 786 C C . PHE A 1 98 ? 9.485 5.627 3.484 1.00 96.25 98 PHE A C 1
ATOM 788 O O . PHE A 1 98 ? 8.812 6.632 3.688 1.00 96.25 98 PHE A O 1
ATOM 795 N N . PHE A 1 99 ? 10.817 5.661 3.439 1.00 95.19 99 PHE A N 1
ATOM 796 C CA . PHE A 1 99 ? 11.619 6.860 3.717 1.00 95.19 99 PHE A CA 1
ATOM 797 C C . PHE A 1 99 ? 11.543 7.950 2.632 1.00 95.19 99 PHE A C 1
ATOM 799 O O . PHE A 1 99 ? 12.086 9.039 2.811 1.00 95.19 99 PHE A O 1
ATOM 806 N N . ALA A 1 100 ? 10.923 7.654 1.490 1.00 95.50 100 ALA A N 1
ATOM 807 C CA . ALA A 1 100 ? 10.738 8.564 0.366 1.00 95.50 100 ALA A CA 1
ATOM 808 C C . ALA A 1 100 ? 9.510 8.139 -0.456 1.00 95.50 100 ALA A C 1
ATOM 810 O O . ALA A 1 100 ? 8.991 7.040 -0.281 1.00 95.50 100 ALA A O 1
ATOM 811 N N . ASN A 1 101 ? 9.083 8.976 -1.404 1.00 95.75 101 ASN A N 1
ATOM 812 C CA . ASN A 1 101 ? 8.016 8.614 -2.349 1.00 95.75 101 ASN A CA 1
ATOM 813 C C . ASN A 1 101 ? 8.539 7.774 -3.527 1.00 95.75 101 ASN A C 1
ATOM 815 O O . ASN A 1 101 ? 7.801 6.996 -4.130 1.00 95.75 101 ASN A O 1
ATOM 819 N N . GLN A 1 102 ? 9.822 7.936 -3.855 1.00 96.12 102 GLN A N 1
ATOM 820 C CA . GLN A 1 102 ? 10.522 7.196 -4.897 1.00 96.12 102 GLN A CA 1
ATOM 821 C C . GLN A 1 102 ? 11.985 6.999 -4.496 1.00 96.12 102 GLN A C 1
ATOM 823 O O . GLN A 1 102 ? 12.591 7.878 -3.883 1.00 96.12 102 GLN A O 1
ATOM 828 N N . THR A 1 103 ? 12.564 5.860 -4.865 1.00 95.62 103 THR A N 1
ATOM 829 C CA . THR A 1 103 ? 13.982 5.565 -4.636 1.00 95.62 103 THR A CA 1
ATOM 830 C C . THR A 1 103 ? 14.549 4.644 -5.714 1.00 95.62 103 THR A C 1
ATOM 832 O O . THR A 1 103 ? 13.856 3.766 -6.221 1.00 95.62 103 THR A O 1
ATOM 835 N N . SER A 1 104 ? 15.828 4.807 -6.058 1.00 94.75 104 SER A N 1
ATOM 836 C CA . SER A 1 104 ? 16.553 3.890 -6.952 1.00 94.75 104 SER A CA 1
ATOM 837 C C . SER A 1 104 ? 17.109 2.658 -6.233 1.00 94.75 104 SER A C 1
ATOM 839 O O . SER A 1 104 ? 17.522 1.701 -6.886 1.00 94.75 104 SER A O 1
ATOM 841 N N . PHE A 1 105 ? 17.109 2.664 -4.900 1.00 89.88 105 PHE A N 1
ATOM 842 C CA . PHE A 1 105 ? 17.616 1.578 -4.074 1.00 89.88 105 PHE A CA 1
ATOM 843 C C . PHE A 1 105 ? 16.663 1.295 -2.916 1.00 89.88 105 PHE A C 1
ATOM 845 O O . PHE A 1 105 ? 16.088 2.206 -2.321 1.00 89.88 105 PHE A O 1
ATOM 852 N N . LEU A 1 106 ? 16.531 0.020 -2.570 1.00 88.25 106 LEU A N 1
ATOM 853 C CA . LEU A 1 106 ? 15.888 -0.403 -1.336 1.00 88.25 106 LEU A CA 1
ATOM 854 C C . LEU A 1 106 ? 16.968 -0.997 -0.434 1.00 88.25 106 LEU A C 1
ATOM 856 O O . LEU A 1 106 ? 17.807 -1.752 -0.938 1.00 88.25 106 LEU A O 1
ATOM 860 N N . PRO A 1 107 ? 16.991 -0.659 0.866 1.00 69.12 107 PRO A N 1
ATOM 861 C CA . PRO A 1 107 ? 17.847 -1.360 1.811 1.00 69.12 107 PRO A CA 1
ATOM 862 C C . PRO A 1 107 ? 17.557 -2.862 1.712 1.00 69.12 107 PRO A C 1
ATOM 864 O O . PRO A 1 107 ? 16.391 -3.253 1.619 1.00 69.12 107 PRO A O 1
ATOM 867 N N . GLN A 1 108 ? 18.594 -3.703 1.698 1.00 60.00 108 GLN A N 1
ATOM 868 C CA . GLN A 1 108 ? 18.373 -5.136 1.891 1.00 60.00 108 GLN A CA 1
ATOM 869 C C . GLN A 1 108 ? 17.749 -5.315 3.279 1.00 60.00 108 GLN A C 1
ATOM 871 O O . GLN A 1 108 ? 18.287 -4.794 4.257 1.00 60.00 108 GLN A O 1
ATOM 876 N N . ALA A 1 109 ? 16.574 -5.946 3.306 1.00 53.75 109 ALA A N 1
ATOM 877 C CA . ALA A 1 109 ? 15.842 -6.270 4.525 1.00 53.75 109 ALA A CA 1
ATOM 878 C C . ALA A 1 109 ? 16.621 -7.264 5.395 1.00 53.75 109 ALA A C 1
ATOM 880 O O . ALA A 1 109 ? 17.297 -8.144 4.811 1.00 53.75 109 ALA A O 1
#

Radius of gyration: 12.93 Å; chains: 1; bounding box: 35×26×30 Å

Organism: Desulfomicrobium norvegicum (strain DSM 1741 / NCIMB 8310) (NCBI:txid52561)

pLDDT: mean 95.25, std 6.37, range [53.75, 98.69]

Foldseek 3Di:
DAQDLCQLVQQVVVLVVDQQKKKKWFFWDDPQATFIGIWIDHDQWIGRVVVDPDTDGNVVCCVVRVPDPVGMDIAGSVRQVVQCVVVVGSDPRPCVQCVDRGDNDHPDD

Secondary structure (DSSP, 8-state):
----THHHHHHHHHHHH-TT-EEEEEEEEETTEEEEEEEEEETTEEE-TTT-SS-EEHHHHHHHHT--GGGEEEEEHHHHHHHHHHHSSSS---TTTS-SSEES-----

=== Feature glossary ===
The features interleaved in this record are:

— What the protein is —

Sequence gives the chain of amino acids in standard one-letter code (A=alanine, C=cysteine, …, Y=tyrosine), read N→C. It is the only feature that is directly encoded by the gene; all structural features are derived from the folded form of this sequence.

Database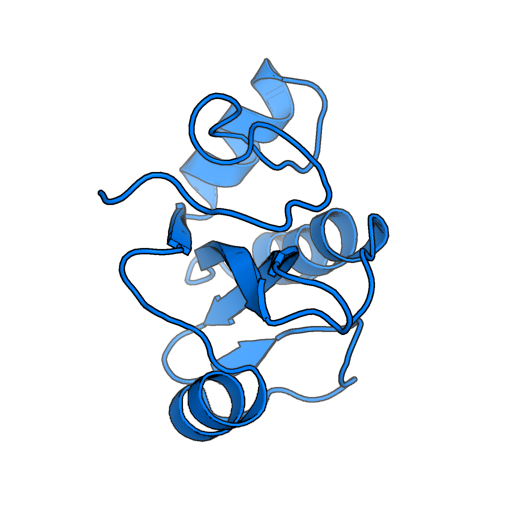 cross-references. InterPro integrates a dozen domain/family signature databases into unified entries with residue-range hits. GO terms attach function/process/location labels with evidence codes. CATH codes position the fold in a four-level structural taxonomy. Organism is the NCBI-taxonomy species name.

— Where its atoms are —

Atomic coordinates in PDBx/mmCIF format — the same representation the Protein Data Bank distributes. Each line of the _atom_site loop places one backbone atom in Cartesian space (units: ångströms, origin: arbitrary).

The six renders are orthographic views along the three Cartesian axes in both directions. Representation (cartoon, sticks, or surface) and color scheme (sequence-rainbow or by-chain) vary across proteins so the training set covers all the common visualization conventions.

— Local backbone conformation —

Eight-state secondary structure (DSSP): H is the canonical α-helix, G the tighter 3₁₀-helix, I the wider π-helix; E/B are β-structure, T and S are turns and bends, and '-' is everything else. DSSP derives these from the pattern of main-chain N–H···O=C hydrogen bonds, not from the sequence.

P-SEA three-state annotation labels each residue as helix, strand, or coil based purely on the geometry of the Cα trace. It serves as a fallback when the full backbone (and thus DSSP) is unavailable.

The φ/ψ torsion pair specifies the backbone conformation at each residue. φ rotates about the N–Cα bond, ψ about the Cα–C bond. Steric clashes forbid most of the (φ, ψ) plane — the allowed regions (α-helix basin, β-sheet basin, left-handed helix) are the Ramachandran-allowed re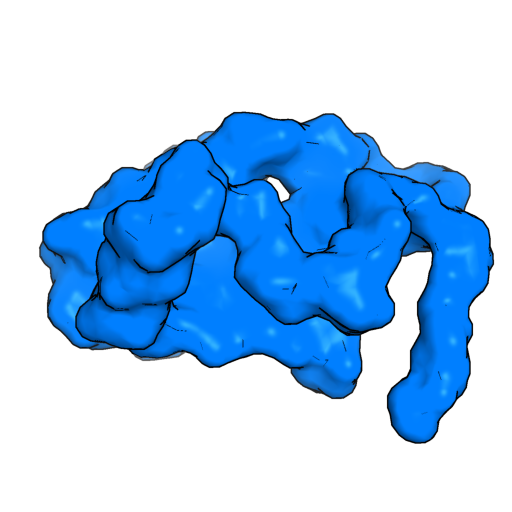gions.

— Global shape and packing —

The geometric summary reports three shape descriptors. Rg (radius of gyration) measures how spread out the Cα atoms are about their centre of mass; compact globular proteins have small Rg, elongated or unfolded ones large. Cα contacts (<8 Å, |i−j|>4) count long-range residue pairs in spatial proximity — high for tightly packed folds, near zero for rods or random coil. The bounding-box extents give the protein's footprint along x, y, z in Å.

Solvent-accessible surface area (SASA) is the area in Å² traced out by the centre of a 1.4 Å probe sphere (a water molecule) rolled over the protein's van der Waals surface (Shrake–Rupley / Lee–Richards construction). Buried residues have near-zero SASA; fully exposed residues can exceed 200 Å². The total SASA scales roughly with the number of surface residues.

The contact map is a binary N×N matrix image: pixel (i, j) is dark where Cα_i and Cα_j are within 8 Å and |i−j|>4. Because the |i−j|>4 filter removes local helical contacts, off-diagonal stripes parallel to the main diagonal indicate parallel β-sheets; stripes perpendicular to it indicate antiparallel β-sheets. The Ramachandran plot scatters every residue's (φ, ψ) pair against the sterically allowed regions. The PAE heatmap renders the predicted-aligned-error matrix.

— Structural neighborhood —

3Di is Foldseek's structural alphabet. Each residue is assigned one of twenty discrete states based on how its Cα sits relative to its spatial (not sequential) neighbors. Aligning 3Di strings finds structural homologs roughly as well as full 3D superposition, but orders of magnitude faster.

Nearest PDB neighbors are the top structural matches found by Foldseek when searching this structure against the entire Protein Data Bank. Each hit reports a TM-score (0 to 1; >0.5 almost always implies the same fold) and an E-value. These are *structural* homologs — they may share no detectable sequence similarity.

— Confidence and disorder —

For AlphaFold models, the B-factor field carries pLDDT — the model's own estimate of local accuracy on a 0–100 scale. Regions with pLDDT<50 should be treated as essentially unmodeled; they often correspond to intrinsically disordered segments.

Crystallographic B-factors measure how much each atom's electron density is smeared out, in Å². They rise in mobile loops and surface residues and fall in the buried interior. In AlphaFold models this column is repurposed to hold pLDDT instead.

Predicted aligned error is AlphaFold's pairwise confidence. Unlike pLDDT (per-residue), PAE is per-residue-pair and captures whether two parts of the structure are correctly placed relative to each other. Units are ångströms of expected positional error.